Protein AF-A0A923D9D9-F1 (afdb_monomer_lite)

Sequence (94 aa):
MPIQQRAEETRTRILSAAQACFSRSGFAAASVADICAEAGVTKGAFYYHFTSKQNLFFELLKSWLVVVDSGLETARGQTEIVSDGLVQMAGAPA

pLDDT: mean 86.51, std 15.5, range [48.66, 98.5]

Secondary structure (DSSP, 8-state):
-HHHHHHHHHHHHHHHHHHHHHHHHHHHH--HHHHHHHHT--HHHHHHH-S-HHHHHHHHHHHHHHHHHHHHHHHHHHHHHHHHHHHHHT----

Radius of gyration: 21.74 Å; chains: 1; bounding box: 68×21×46 Å

Structure (mmCIF, N/CA/C/O backbone):
data_AF-A0A923D9D9-F1
#
_entry.id   AF-A0A923D9D9-F1
#
loop_
_atom_site.group_PDB
_atom_site.id
_atom_site.type_symbol
_atom_site.label_atom_id
_atom_site.label_alt_id
_atom_site.label_comp_id
_atom_site.label_asym_id
_atom_site.label_entity_id
_atom_site.label_seq_id
_atom_site.pdbx_PDB_ins_code
_atom_site.Cartn_x
_atom_site.Cartn_y
_atom_site.Cartn_z
_atom_site.occupancy
_atom_site.B_iso_or_equiv
_atom_site.auth_seq_id
_atom_site.auth_comp_id
_atom_site.auth_asym_id
_atom_site.auth_atom_id
_atom_site.pdbx_PDB_model_num
ATOM 1 N N . MET A 1 1 ? 10.091 -3.202 23.483 1.00 56.34 1 MET A N 1
ATOM 2 C CA . MET A 1 1 ? 8.747 -2.611 23.675 1.00 56.34 1 MET A CA 1
ATOM 3 C C . MET A 1 1 ? 7.760 -3.288 22.723 1.00 56.34 1 MET A C 1
ATOM 5 O O . MET A 1 1 ? 7.916 -3.124 21.521 1.00 56.34 1 MET A O 1
ATOM 9 N N . PRO A 1 2 ? 6.775 -4.057 23.217 1.00 76.56 2 PRO A N 1
ATOM 10 C CA . PRO A 1 2 ? 5.919 -4.916 22.381 1.00 76.56 2 PRO A CA 1
ATOM 11 C C . PRO A 1 2 ? 4.928 -4.159 21.474 1.00 76.56 2 PRO A C 1
ATOM 13 O O . PRO A 1 2 ? 4.458 -4.708 20.483 1.00 76.56 2 PRO A O 1
ATOM 16 N N . ILE A 1 3 ? 4.612 -2.898 21.786 1.00 82.88 3 ILE A N 1
ATOM 17 C CA . ILE A 1 3 ? 3.648 -2.085 21.021 1.00 82.88 3 ILE A CA 1
ATOM 18 C C . ILE A 1 3 ? 4.227 -1.659 19.664 1.00 82.88 3 ILE A C 1
ATOM 20 O O . ILE A 1 3 ? 3.541 -1.766 18.651 1.00 82.88 3 ILE A O 1
ATOM 24 N N . GLN A 1 4 ? 5.500 -1.252 19.630 1.00 88.62 4 GLN A N 1
ATOM 25 C CA . GLN A 1 4 ? 6.175 -0.834 18.396 1.00 88.62 4 GLN A CA 1
ATOM 26 C C . GLN A 1 4 ? 6.270 -1.982 17.386 1.00 88.62 4 GLN A C 1
ATOM 28 O O . GLN A 1 4 ? 6.046 -1.782 16.198 1.00 88.62 4 GLN A O 1
ATOM 33 N N . GLN A 1 5 ? 6.548 -3.196 17.865 1.00 91.31 5 GLN A N 1
ATOM 34 C CA . GLN A 1 5 ? 6.651 -4.373 17.008 1.00 91.31 5 GLN A CA 1
ATOM 35 C C . GLN A 1 5 ? 5.315 -4.691 16.319 1.00 91.31 5 GLN A C 1
ATOM 37 O O . GLN A 1 5 ? 5.274 -4.863 15.107 1.00 91.31 5 GLN A O 1
ATOM 42 N N . ARG A 1 6 ? 4.203 -4.687 17.066 1.00 91.69 6 ARG A N 1
ATOM 43 C CA . ARG A 1 6 ? 2.862 -4.925 16.498 1.00 91.69 6 ARG A CA 1
ATOM 44 C C . ARG A 1 6 ? 2.448 -3.854 15.488 1.00 91.69 6 ARG A C 1
ATOM 46 O O . ARG A 1 6 ? 1.754 -4.155 14.513 1.00 91.69 6 ARG A O 1
ATOM 53 N N . ALA A 1 7 ? 2.843 -2.605 15.733 1.00 93.12 7 ALA A N 1
ATOM 54 C CA . ALA A 1 7 ? 2.620 -1.504 14.804 1.00 93.12 7 ALA A CA 1
ATOM 55 C C . ALA A 1 7 ? 3.382 -1.743 13.488 1.00 93.12 7 ALA A C 1
ATOM 57 O O . ALA A 1 7 ? 2.797 -1.624 12.413 1.00 93.12 7 ALA A O 1
ATOM 58 N N . GLU A 1 8 ? 4.643 -2.170 13.563 1.00 95.25 8 GLU A N 1
ATOM 59 C CA . GLU A 1 8 ? 5.461 -2.474 12.383 1.00 95.25 8 GLU A CA 1
ATOM 60 C C . GLU A 1 8 ? 4.933 -3.684 11.594 1.00 95.25 8 GLU A C 1
ATOM 62 O O . GLU A 1 8 ? 4.825 -3.648 10.366 1.00 95.25 8 GLU A O 1
ATOM 67 N N . GLU A 1 9 ? 4.507 -4.738 12.293 1.00 96.44 9 GLU A N 1
ATOM 68 C CA . GLU A 1 9 ? 3.871 -5.914 11.685 1.00 96.44 9 GLU A CA 1
ATOM 69 C C . GLU A 1 9 ? 2.576 -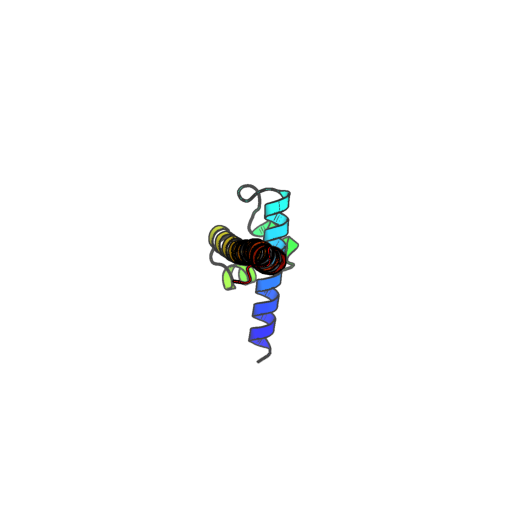5.534 10.949 1.00 96.44 9 GLU A C 1
ATOM 71 O O . GLU A 1 9 ? 2.302 -6.003 9.843 1.00 96.44 9 GLU A O 1
ATOM 76 N N . THR A 1 10 ? 1.772 -4.649 11.540 1.00 97.19 10 THR A N 1
ATOM 77 C CA . THR A 1 10 ? 0.532 -4.156 10.923 1.00 97.19 10 THR A CA 1
ATOM 78 C C . THR A 1 10 ? 0.826 -3.303 9.694 1.00 97.19 10 THR A C 1
ATOM 80 O O . THR A 1 10 ? 0.218 -3.524 8.644 1.00 97.19 10 THR A O 1
ATOM 83 N N . ARG A 1 11 ? 1.803 -2.395 9.782 1.00 97.19 11 ARG A N 1
ATOM 84 C CA . ARG A 1 11 ? 2.282 -1.600 8.644 1.00 97.19 11 ARG A CA 1
ATOM 85 C C . ARG A 1 11 ? 2.739 -2.490 7.486 1.00 97.19 11 ARG A C 1
ATOM 87 O O . ARG A 1 11 ? 2.333 -2.268 6.347 1.00 97.19 11 ARG A O 1
ATOM 94 N N . THR A 1 12 ? 3.517 -3.526 7.787 1.00 96.69 12 THR A N 1
ATOM 95 C CA . THR A 1 12 ? 4.038 -4.479 6.797 1.00 96.69 12 THR A CA 1
ATOM 96 C C . THR A 1 12 ? 2.912 -5.240 6.096 1.00 96.69 12 THR A C 1
ATOM 98 O O . THR A 1 12 ? 2.897 -5.325 4.866 1.00 96.69 12 THR A O 1
ATOM 101 N N . ARG A 1 13 ? 1.915 -5.732 6.849 1.00 97.88 13 ARG A N 1
ATOM 102 C CA . ARG A 1 13 ? 0.733 -6.397 6.268 1.00 97.88 13 ARG A CA 1
ATOM 103 C C . ARG A 1 13 ? -0.042 -5.479 5.327 1.00 97.88 13 ARG A C 1
ATOM 105 O O . ARG A 1 13 ? -0.446 -5.916 4.254 1.00 97.88 13 ARG A O 1
ATOM 112 N N . ILE A 1 14 ? -0.210 -4.209 5.697 1.00 98.44 14 ILE A N 1
ATOM 113 C CA . ILE A 1 14 ? -0.892 -3.218 4.855 1.00 98.44 14 ILE A CA 1
ATOM 114 C C . ILE A 1 14 ? -0.135 -2.990 3.536 1.00 98.44 14 ILE A C 1
ATOM 116 O O . ILE A 1 14 ? -0.766 -2.970 2.479 1.00 98.44 14 ILE A O 1
ATOM 120 N N . LEU A 1 15 ? 1.196 -2.855 3.571 1.00 97.56 15 LEU A N 1
ATOM 121 C CA . LEU A 1 15 ? 2.009 -2.679 2.358 1.00 97.56 15 LEU A CA 1
ATOM 122 C C . LEU A 1 15 ? 1.922 -3.895 1.426 1.00 97.56 15 LEU A C 1
ATOM 124 O O . LEU A 1 15 ? 1.712 -3.731 0.225 1.00 97.56 15 LEU A O 1
ATOM 128 N N . SER A 1 16 ? 2.022 -5.107 1.980 1.00 97.31 16 SER A N 1
ATOM 129 C CA . SER A 1 16 ? 1.922 -6.350 1.204 1.00 97.31 16 SER A CA 1
ATOM 130 C C . SER A 1 16 ? 0.538 -6.522 0.563 1.00 97.31 16 SER A C 1
ATOM 132 O O . SER A 1 16 ? 0.433 -6.789 -0.635 1.00 97.31 16 SER A O 1
ATOM 134 N N . ALA A 1 17 ? -0.531 -6.272 1.322 1.00 98.19 17 ALA A N 1
ATOM 135 C CA . ALA A 1 17 ? -1.899 -6.313 0.811 1.00 98.19 17 ALA A CA 1
ATOM 136 C C . ALA A 1 17 ? -2.134 -5.284 -0.302 1.00 98.19 17 ALA A C 1
ATOM 138 O O . ALA A 1 17 ? -2.765 -5.579 -1.319 1.00 98.19 17 ALA A O 1
ATOM 139 N N . ALA A 1 18 ? -1.602 -4.074 -0.137 1.00 97.88 18 ALA A N 1
ATOM 140 C CA . ALA A 1 18 ? -1.714 -3.039 -1.148 1.00 97.88 18 ALA A CA 1
ATOM 141 C C . ALA A 1 18 ? -0.960 -3.387 -2.430 1.00 97.88 18 ALA A C 1
ATOM 143 O O . ALA A 1 18 ? -1.507 -3.189 -3.512 1.00 97.88 18 ALA A O 1
ATOM 144 N N . GLN A 1 19 ? 0.244 -3.956 -2.323 1.00 96.81 19 GLN A N 1
ATOM 145 C CA . GLN A 1 19 ? 0.967 -4.491 -3.475 1.00 96.81 19 GLN A CA 1
ATOM 146 C C . GLN A 1 19 ? 0.111 -5.510 -4.232 1.00 96.81 19 GLN A C 1
ATOM 148 O O . GLN A 1 19 ? -0.089 -5.351 -5.435 1.00 96.81 19 GLN A O 1
ATOM 153 N N . ALA A 1 20 ? -0.461 -6.495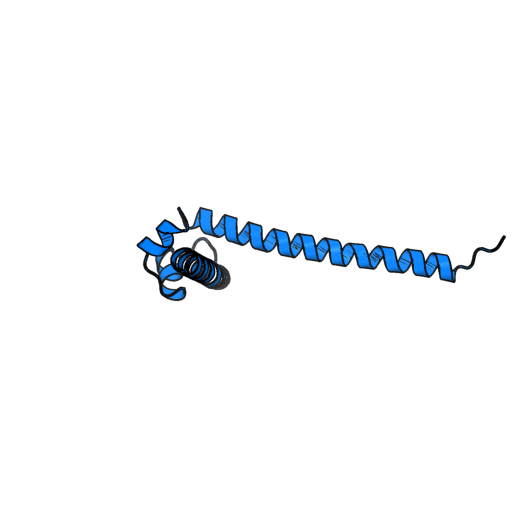 -3.534 1.00 97.25 20 ALA A N 1
ATOM 154 C CA . ALA A 1 20 ? -1.325 -7.497 -4.155 1.00 97.25 20 ALA A CA 1
ATOM 155 C C . ALA A 1 20 ? -2.551 -6.867 -4.843 1.00 97.25 20 ALA A C 1
ATOM 157 O O . ALA A 1 20 ? -2.857 -7.187 -5.995 1.00 97.25 20 ALA A O 1
ATOM 158 N N . CYS A 1 21 ? -3.223 -5.924 -4.177 1.00 97.81 21 CYS A N 1
ATOM 159 C CA . CYS A 1 21 ? -4.386 -5.231 -4.732 1.00 97.81 21 CYS A CA 1
ATOM 160 C C . CYS A 1 21 ? -4.032 -4.396 -5.971 1.00 97.81 21 CYS A C 1
ATOM 162 O O . CYS A 1 21 ? -4.741 -4.451 -6.978 1.00 97.81 21 CYS A O 1
ATOM 164 N N . PHE A 1 22 ? -2.937 -3.633 -5.923 1.00 96.25 22 PHE A N 1
ATOM 165 C CA . PHE A 1 22 ? -2.504 -2.796 -7.041 1.00 96.25 22 PHE A CA 1
ATOM 166 C C . PHE A 1 22 ? -2.028 -3.626 -8.230 1.00 96.25 22 PHE A C 1
ATOM 168 O O . PHE A 1 22 ? -2.354 -3.278 -9.361 1.00 96.25 22 PHE A O 1
ATOM 175 N N . SER A 1 23 ? -1.318 -4.731 -7.997 1.00 94.88 23 SER A N 1
ATOM 176 C CA . SER A 1 23 ? -0.902 -5.644 -9.066 1.00 94.88 23 SER A CA 1
ATOM 177 C C . SER A 1 23 ? -2.088 -6.332 -9.742 1.00 94.88 23 SER A C 1
ATOM 179 O O . SER A 1 23 ? -2.042 -6.580 -10.943 1.00 94.88 23 SER A O 1
ATOM 181 N N . ARG A 1 24 ? -3.156 -6.624 -8.991 1.00 96.50 24 ARG A N 1
ATOM 182 C CA . ARG A 1 24 ? -4.347 -7.317 -9.502 1.00 96.50 24 ARG A CA 1
ATOM 183 C C . ARG A 1 24 ? -5.297 -6.402 -10.277 1.00 96.50 24 ARG A C 1
ATOM 185 O O . ARG A 1 24 ? -5.802 -6.805 -11.319 1.00 96.50 24 ARG A O 1
ATOM 192 N N . SER A 1 25 ? -5.553 -5.199 -9.766 1.00 92.50 25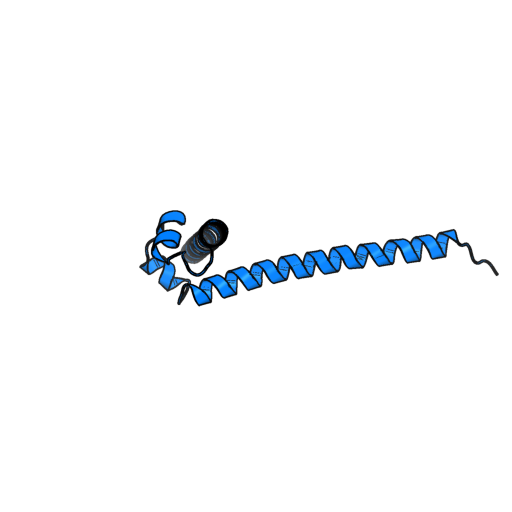 SER A N 1
ATOM 193 C CA . SER A 1 25 ? -6.634 -4.329 -10.264 1.00 92.50 25 SER A CA 1
ATOM 194 C C . SER A 1 25 ? -6.150 -2.969 -10.775 1.00 92.50 25 SER A C 1
ATOM 196 O O . SER A 1 25 ? -6.938 -2.182 -11.297 1.00 92.50 25 SER A O 1
ATOM 198 N N . GLY A 1 26 ? -4.867 -2.652 -10.603 1.00 94.12 26 GLY A N 1
ATOM 199 C CA . GLY A 1 26 ? -4.328 -1.314 -10.817 1.00 94.12 26 GLY A CA 1
ATOM 200 C C . GLY A 1 26 ? -4.640 -0.346 -9.669 1.00 94.12 26 GLY A C 1
ATOM 201 O O . GLY A 1 26 ? -5.542 -0.546 -8.852 1.00 94.12 26 GLY A O 1
ATOM 202 N N . PHE A 1 27 ? -3.883 0.754 -9.615 1.00 95.44 27 PHE A N 1
ATOM 203 C CA . PHE A 1 27 ? -3.997 1.752 -8.546 1.00 95.44 27 PHE A CA 1
ATOM 204 C C . PHE A 1 27 ? -5.383 2.406 -8.478 1.00 95.44 27 PHE A C 1
ATOM 206 O O . PHE A 1 27 ? -5.916 2.598 -7.386 1.00 95.44 27 PHE A O 1
ATOM 213 N N . ALA A 1 28 ? -5.970 2.770 -9.623 1.00 96.75 28 ALA A N 1
ATOM 214 C CA . ALA A 1 28 ? -7.237 3.499 -9.662 1.00 96.75 28 ALA A CA 1
ATOM 215 C C . ALA A 1 28 ? -8.399 2.666 -9.095 1.00 96.75 28 ALA A C 1
ATOM 217 O O . ALA A 1 28 ? -9.144 3.175 -8.258 1.00 96.75 28 ALA A O 1
ATOM 218 N N . ALA A 1 29 ? -8.498 1.393 -9.494 1.00 97.25 29 ALA A N 1
ATOM 219 C CA . ALA A 1 29 ? -9.600 0.512 -9.114 1.00 97.25 29 ALA A CA 1
ATOM 220 C C . ALA A 1 29 ? -9.491 -0.035 -7.682 1.00 97.25 29 ALA A C 1
ATOM 222 O O . ALA A 1 29 ? -10.516 -0.259 -7.047 1.00 97.25 29 ALA A O 1
ATOM 223 N N . ALA A 1 30 ? -8.281 -0.226 -7.145 1.00 97.25 30 ALA A N 1
ATOM 224 C CA . ALA A 1 30 ? -8.119 -0.695 -5.770 1.00 97.25 30 ALA A CA 1
ATOM 225 C C . ALA A 1 30 ? -8.586 0.364 -4.755 1.00 97.25 30 ALA A C 1
ATOM 227 O O . ALA A 1 30 ? -8.184 1.534 -4.821 1.00 97.25 30 ALA A O 1
ATOM 228 N N . SER A 1 31 ? -9.400 -0.033 -3.778 1.00 97.88 31 SER A N 1
ATOM 229 C CA . SER A 1 31 ? -9.861 0.851 -2.705 1.00 97.88 31 SER A CA 1
ATOM 230 C C . SER A 1 31 ? -9.114 0.605 -1.390 1.00 97.88 31 SER A C 1
ATOM 232 O O . SER A 1 31 ? -8.539 -0.454 -1.156 1.00 97.88 31 SER A O 1
ATOM 234 N N . VAL A 1 32 ? -9.155 1.583 -0.477 1.00 98.19 32 VAL A N 1
ATOM 235 C CA . VAL A 1 32 ? -8.640 1.397 0.895 1.00 98.19 32 VAL A CA 1
ATOM 236 C C . VAL A 1 32 ? -9.385 0.266 1.612 1.00 98.19 32 VAL A C 1
ATOM 238 O O . VAL A 1 32 ? -8.797 -0.421 2.440 1.00 98.19 32 VAL A O 1
ATOM 241 N N . ALA A 1 33 ? -10.666 0.052 1.294 1.00 98.25 33 ALA A N 1
ATOM 242 C CA . ALA A 1 33 ? -11.449 -1.027 1.886 1.00 98.25 33 ALA A CA 1
ATOM 243 C C . ALA A 1 33 ? -10.933 -2.407 1.452 1.00 98.25 33 ALA A C 1
ATOM 245 O O . ALA A 1 33 ? -10.761 -3.265 2.314 1.00 98.25 33 ALA A O 1
ATOM 246 N N . ASP A 1 34 ? -10.611 -2.581 0.167 1.00 98.31 34 ASP A N 1
ATOM 247 C CA . ASP A 1 34 ? -10.056 -3.838 -0.358 1.00 98.31 34 ASP A CA 1
ATOM 248 C C . ASP A 1 34 ? -8.713 -4.156 0.300 1.00 98.31 34 ASP A C 1
ATOM 250 O O . ASP A 1 34 ? -8.494 -5.268 0.770 1.00 98.31 34 ASP A O 1
ATOM 254 N N . ILE A 1 35 ? -7.845 -3.144 0.420 1.00 98.38 35 ILE A N 1
ATOM 255 C CA . ILE A 1 35 ? -6.534 -3.281 1.069 1.00 98.38 35 ILE A CA 1
ATOM 256 C C . ILE A 1 35 ? -6.693 -3.667 2.544 1.00 98.38 35 ILE A C 1
ATOM 258 O O . ILE A 1 35 ? -5.978 -4.536 3.036 1.00 98.38 35 ILE A O 1
ATOM 262 N N . CYS A 1 36 ? -7.630 -3.040 3.263 1.00 98.50 36 CYS A N 1
ATOM 263 C CA . CYS A 1 36 ? -7.897 -3.373 4.664 1.00 98.50 36 CYS A CA 1
ATOM 264 C C . CYS A 1 36 ? -8.408 -4.812 4.822 1.00 98.50 36 CYS A C 1
ATOM 266 O O . CYS A 1 36 ? -7.984 -5.508 5.745 1.00 98.50 36 CYS A O 1
ATOM 268 N N . ALA A 1 37 ? -9.299 -5.250 3.927 1.00 98.50 37 ALA A N 1
ATOM 269 C CA . ALA A 1 37 ? -9.839 -6.604 3.929 1.00 98.50 37 ALA A CA 1
ATOM 270 C C . ALA A 1 37 ? -8.741 -7.645 3.662 1.00 98.50 37 ALA A C 1
ATOM 272 O O . ALA A 1 37 ? -8.612 -8.598 4.425 1.00 98.50 37 ALA A O 1
ATOM 273 N N . GLU A 1 38 ? -7.907 -7.417 2.646 1.00 98.38 38 GLU A N 1
ATOM 274 C CA . GLU A 1 38 ? -6.766 -8.273 2.295 1.00 98.38 38 GLU A CA 1
ATOM 275 C C . GLU A 1 38 ? -5.718 -8.327 3.428 1.00 98.38 38 GLU A C 1
ATOM 277 O O . GLU A 1 38 ? -5.210 -9.395 3.756 1.00 98.38 38 GLU A O 1
ATOM 282 N N . ALA A 1 39 ? -5.433 -7.204 4.097 1.00 98.06 39 ALA A N 1
ATOM 283 C CA . ALA A 1 39 ? -4.481 -7.153 5.215 1.00 98.06 39 ALA A CA 1
ATOM 284 C C . ALA A 1 39 ? -5.031 -7.714 6.544 1.00 98.06 39 ALA A C 1
ATOM 286 O O . ALA A 1 39 ? -4.266 -7.901 7.500 1.00 98.06 39 ALA A O 1
ATOM 287 N N . GLY A 1 40 ? -6.348 -7.932 6.646 1.00 98.25 40 GLY A N 1
ATOM 288 C CA . GLY A 1 40 ? -7.010 -8.302 7.898 1.00 98.25 40 GLY A CA 1
ATOM 289 C C . GLY A 1 40 ? -6.910 -7.207 8.967 1.00 98.25 40 GLY A C 1
ATOM 290 O O . GLY A 1 40 ? -6.610 -7.494 10.130 1.00 98.25 40 GLY A O 1
ATOM 291 N N . VAL A 1 41 ? -7.102 -5.942 8.576 1.00 98.19 41 VAL A N 1
ATOM 292 C CA . VAL A 1 41 ? -7.023 -4.773 9.470 1.00 98.19 41 VAL A CA 1
ATOM 293 C C . VAL A 1 41 ? -8.252 -3.876 9.336 1.00 98.19 41 VAL A C 1
ATOM 295 O O . VAL A 1 41 ? -8.995 -3.928 8.359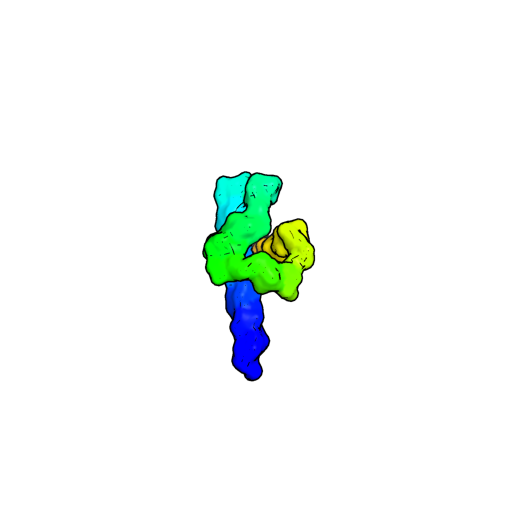 1.00 98.19 41 VAL A O 1
ATOM 298 N N . THR A 1 42 ? -8.471 -3.006 10.320 1.00 98.12 42 THR A N 1
ATOM 299 C CA . THR A 1 42 ? -9.530 -1.993 10.249 1.00 98.12 42 THR A CA 1
ATOM 300 C C . THR A 1 42 ? -9.065 -0.759 9.472 1.00 98.12 42 THR A C 1
ATOM 302 O O . THR A 1 42 ? -7.871 -0.465 9.399 1.00 98.12 42 THR A O 1
ATOM 305 N N . LYS A 1 43 ? -10.013 0.048 8.973 1.00 97.44 43 LYS A N 1
ATOM 306 C CA . LYS A 1 43 ? -9.691 1.362 8.385 1.00 97.44 43 LYS A CA 1
ATOM 307 C C . LYS A 1 43 ? -8.980 2.287 9.379 1.00 97.44 43 LYS A C 1
ATOM 309 O O . LYS A 1 43 ? -8.095 3.029 8.981 1.00 97.44 43 LYS A O 1
ATOM 314 N N . GLY A 1 44 ? -9.330 2.233 10.667 1.00 97.56 44 GLY A N 1
ATOM 315 C CA . GLY A 1 44 ? -8.646 3.017 11.702 1.00 97.56 44 GLY A CA 1
ATOM 316 C C . GLY A 1 44 ? -7.168 2.641 11.826 1.00 97.56 44 GLY A C 1
ATOM 317 O O . GLY A 1 44 ? -6.316 3.523 11.849 1.00 97.56 44 GLY A O 1
ATOM 318 N N . ALA A 1 45 ? -6.858 1.339 11.813 1.00 96.69 45 ALA A N 1
ATOM 319 C CA . ALA A 1 45 ? -5.478 0.858 11.793 1.00 96.69 45 ALA A CA 1
ATOM 320 C C . ALA A 1 45 ? -4.746 1.268 10.504 1.00 96.69 45 ALA A C 1
ATOM 322 O O . ALA A 1 45 ? -3.588 1.667 10.563 1.00 96.69 45 ALA A O 1
ATOM 323 N N . PHE A 1 46 ? -5.423 1.247 9.352 1.00 98.38 46 PHE A N 1
ATOM 324 C CA . PHE A 1 46 ? -4.860 1.776 8.108 1.00 98.38 46 PHE A CA 1
ATOM 325 C C . PHE A 1 46 ? -4.479 3.255 8.239 1.00 98.38 46 PHE A C 1
ATOM 327 O O . PHE A 1 46 ? -3.327 3.613 7.997 1.00 98.38 46 PHE A O 1
ATOM 334 N N . TYR A 1 47 ? -5.421 4.102 8.664 1.00 97.88 47 TYR A N 1
ATOM 335 C CA . TYR A 1 47 ? -5.208 5.549 8.751 1.00 97.88 47 TYR A CA 1
ATOM 336 C C . TYR A 1 47 ? -4.240 5.967 9.862 1.00 97.88 47 TYR A C 1
ATOM 338 O O . TYR A 1 47 ? -3.684 7.060 9.801 1.00 97.88 47 TYR A O 1
ATOM 346 N N . TYR A 1 48 ? -3.988 5.092 10.838 1.00 96.44 48 TYR A N 1
ATOM 347 C CA . TYR A 1 48 ? -2.903 5.266 11.801 1.00 96.44 48 TYR A CA 1
ATOM 348 C C . TYR A 1 48 ? -1.516 5.196 11.136 1.00 96.44 48 TYR A 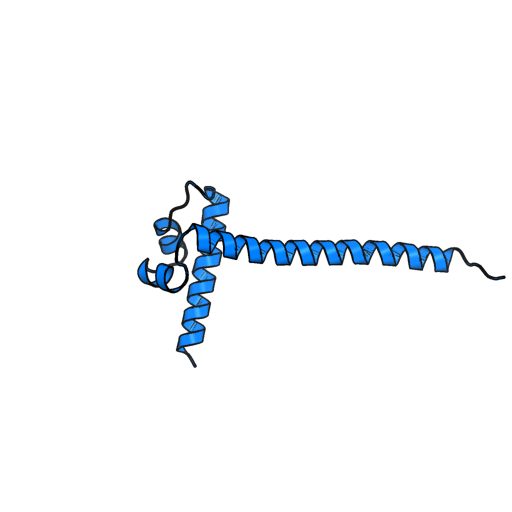C 1
ATOM 350 O O . TYR A 1 48 ? -0.609 5.923 11.533 1.00 96.44 48 TYR A O 1
ATOM 358 N N . HIS A 1 49 ? -1.344 4.352 10.111 1.00 96.88 49 HIS A N 1
ATOM 359 C CA . HIS A 1 49 ? -0.060 4.156 9.425 1.00 96.88 49 HIS A CA 1
ATOM 360 C C . HIS A 1 49 ? 0.097 4.968 8.137 1.00 96.88 49 HIS A C 1
ATOM 362 O O . HIS A 1 49 ? 1.224 5.323 7.785 1.00 96.88 49 HIS A O 1
ATOM 368 N N . PHE A 1 50 ? -1.002 5.223 7.425 1.00 97.69 50 PHE A N 1
ATOM 369 C CA . PHE A 1 50 ? -1.000 5.859 6.109 1.00 97.69 50 PHE A CA 1
ATOM 370 C C . PHE A 1 50 ? -2.124 6.879 6.004 1.00 97.69 50 PHE A C 1
ATOM 372 O O . PHE A 1 50 ? -3.298 6.563 6.182 1.00 97.69 50 PHE A O 1
ATOM 379 N N . THR A 1 51 ? -1.789 8.109 5.630 1.00 97.06 51 THR A N 1
ATOM 380 C CA . THR A 1 51 ? -2.777 9.198 5.555 1.00 97.06 51 THR A CA 1
ATOM 381 C C . THR A 1 51 ? -3.738 9.051 4.372 1.00 97.06 51 THR A C 1
ATOM 383 O O . THR A 1 51 ? -4.833 9.609 4.382 1.00 97.06 51 THR A O 1
ATOM 386 N N . SER A 1 52 ? -3.347 8.305 3.334 1.00 97.94 52 SER A N 1
ATOM 387 C CA . SER A 1 52 ? -4.142 8.084 2.121 1.00 97.94 52 SER A CA 1
ATOM 388 C C . SER A 1 52 ? -3.640 6.882 1.312 1.00 97.94 52 SER A C 1
ATOM 390 O O . SER A 1 52 ? -2.518 6.409 1.505 1.00 97.94 52 SER A O 1
ATOM 392 N N . LYS A 1 53 ? -4.446 6.432 0.337 1.00 97.44 53 LYS A N 1
ATOM 393 C CA . LYS A 1 53 ? -4.041 5.419 -0.656 1.00 97.44 53 LYS A CA 1
ATOM 394 C C . LYS A 1 53 ? -2.822 5.878 -1.469 1.00 97.44 53 LYS A C 1
ATOM 396 O O . LYS A 1 53 ? -1.952 5.073 -1.776 1.00 97.44 53 LYS A O 1
ATOM 401 N N . GLN A 1 54 ? -2.755 7.169 -1.798 1.00 98.00 54 GLN A N 1
ATOM 402 C CA . GLN A 1 54 ? -1.647 7.791 -2.524 1.00 98.00 54 GLN A CA 1
ATOM 403 C C . GLN A 1 54 ? -0.363 7.761 -1.694 1.00 98.00 54 GLN A C 1
ATOM 405 O O . GLN A 1 54 ? 0.675 7.360 -2.203 1.00 98.00 54 GLN A O 1
ATOM 410 N N . ASN A 1 55 ? -0.435 8.153 -0.418 1.00 97.88 55 ASN A N 1
ATOM 411 C CA . ASN A 1 55 ? 0.715 8.122 0.484 1.00 97.88 55 ASN A CA 1
ATOM 412 C C . ASN A 1 55 ? 1.277 6.701 0.617 1.00 97.88 55 ASN A C 1
ATOM 414 O O . ASN A 1 55 ? 2.474 6.514 0.417 1.00 97.88 55 ASN A O 1
ATOM 418 N N . LEU A 1 56 ? 0.409 5.707 0.826 1.00 97.56 56 LEU A N 1
ATOM 419 C CA . LEU A 1 56 ? 0.805 4.301 0.807 1.00 97.56 56 LEU A CA 1
ATOM 420 C C . LEU A 1 56 ? 1.476 3.916 -0.519 1.00 97.56 56 LEU A C 1
ATOM 422 O O . LEU A 1 56 ? 2.517 3.265 -0.523 1.00 97.56 56 LEU A O 1
ATOM 426 N N . PHE A 1 57 ? 0.883 4.296 -1.653 1.00 96.75 57 PHE A N 1
ATOM 427 C CA . PHE A 1 57 ? 1.412 3.941 -2.969 1.00 96.75 57 PHE A CA 1
ATOM 428 C C . PHE A 1 57 ? 2.797 4.548 -3.215 1.00 96.75 57 PHE A C 1
ATOM 430 O O . PHE A 1 57 ? 3.683 3.861 -3.716 1.00 96.75 57 PHE A O 1
ATOM 437 N N . PHE A 1 58 ? 3.020 5.799 -2.804 1.00 96.12 58 PHE A N 1
ATOM 438 C CA . PHE A 1 58 ? 4.341 6.422 -2.874 1.00 96.12 58 PHE A CA 1
ATOM 439 C C . PHE A 1 58 ? 5.371 5.707 -2.006 1.00 96.12 58 PHE A C 1
ATOM 441 O O . PHE A 1 58 ? 6.523 5.586 -2.413 1.00 96.12 58 PHE A O 1
ATOM 448 N N . GLU A 1 59 ? 4.986 5.232 -0.825 1.00 95.62 59 GLU A N 1
ATOM 449 C CA . GLU A 1 59 ? 5.884 4.428 0.001 1.00 95.62 59 GLU A CA 1
ATOM 450 C C . GLU A 1 59 ? 6.247 3.100 -0.659 1.00 95.62 59 GLU A C 1
ATOM 452 O O . GLU A 1 59 ? 7.424 2.750 -0.714 1.00 95.62 59 GLU A O 1
ATOM 457 N N . LEU A 1 60 ? 5.264 2.415 -1.244 1.00 93.69 60 LEU A N 1
ATOM 458 C CA . LEU A 1 60 ? 5.499 1.181 -1.986 1.00 93.69 60 LEU A CA 1
ATOM 459 C C . LEU A 1 60 ? 6.447 1.407 -3.177 1.00 93.69 60 LEU A C 1
ATOM 461 O O . LEU A 1 60 ? 7.400 0.652 -3.367 1.00 93.69 60 LEU A O 1
ATOM 465 N N . LEU A 1 61 ? 6.228 2.485 -3.940 1.00 92.06 61 LEU A N 1
ATOM 466 C CA . LEU A 1 61 ? 7.105 2.879 -5.044 1.00 92.06 61 LEU A CA 1
ATOM 467 C C . LEU A 1 61 ? 8.536 3.148 -4.575 1.00 92.06 61 LEU A C 1
ATOM 469 O O . LEU A 1 61 ? 9.477 2.712 -5.232 1.00 92.06 61 LEU A O 1
ATOM 473 N N . LYS A 1 62 ? 8.718 3.832 -3.438 1.00 92.25 62 LYS A N 1
ATOM 474 C CA . LYS A 1 62 ? 10.054 4.060 -2.864 1.00 92.25 62 LYS A CA 1
ATOM 475 C C . LYS A 1 62 ? 10.754 2.741 -2.555 1.00 92.25 62 LYS A C 1
ATOM 477 O O . LYS A 1 62 ? 11.914 2.585 -2.923 1.00 92.25 62 LYS A O 1
ATOM 482 N N . SER A 1 63 ? 10.058 1.784 -1.939 1.00 87.69 63 SER A N 1
ATOM 483 C CA . SER A 1 63 ? 10.626 0.459 -1.662 1.00 87.69 63 SER A CA 1
ATOM 484 C C . SER A 1 63 ? 11.047 -0.270 -2.940 1.00 87.69 63 SER A C 1
ATOM 486 O O . SER A 1 63 ? 12.109 -0.884 -2.963 1.00 87.69 63 SER A O 1
ATOM 488 N N . TRP A 1 64 ? 10.267 -0.176 -4.020 1.00 87.19 64 TRP A N 1
ATOM 489 C CA . TRP A 1 64 ? 10.642 -0.778 -5.304 1.00 87.19 64 TRP A CA 1
ATOM 490 C C . TRP A 1 64 ? 11.829 -0.086 -5.967 1.00 87.19 64 TRP A C 1
ATOM 492 O O . TRP A 1 64 ? 12.703 -0.771 -6.490 1.00 87.19 64 TRP A O 1
ATOM 502 N N . LEU A 1 65 ? 11.891 1.247 -5.924 1.00 88.94 65 LEU A N 1
ATOM 503 C CA . LEU A 1 65 ? 13.012 1.996 -6.494 1.00 88.94 65 LEU A CA 1
ATOM 504 C C . LEU A 1 65 ? 14.339 1.621 -5.831 1.00 88.94 65 LEU A C 1
ATOM 506 O O . LEU A 1 65 ? 15.325 1.462 -6.537 1.00 88.94 65 LEU A O 1
ATOM 510 N N . VAL A 1 66 ? 14.354 1.389 -4.515 1.00 88.19 66 VAL A N 1
ATOM 511 C CA . VAL A 1 66 ? 15.553 0.908 -3.801 1.00 88.19 66 VAL A CA 1
ATOM 512 C C . VAL A 1 66 ? 16.013 -0.460 -4.320 1.00 88.19 66 VAL A C 1
ATOM 514 O O . VAL A 1 66 ? 17.210 -0.693 -4.486 1.00 88.19 66 VAL A O 1
ATOM 517 N N . VAL A 1 67 ? 15.075 -1.366 -4.609 1.00 85.69 67 VAL A N 1
ATOM 518 C CA . VAL A 1 67 ? 15.398 -2.694 -5.159 1.00 85.69 67 VAL A CA 1
ATOM 519 C C . VAL A 1 67 ? 15.939 -2.580 -6.584 1.00 85.69 67 VAL A C 1
ATOM 521 O O . VAL A 1 67 ? 16.916 -3.245 -6.921 1.00 85.69 67 VAL A O 1
ATOM 524 N N . VAL A 1 68 ? 15.329 -1.730 -7.413 1.00 85.44 68 VAL A N 1
ATOM 525 C CA . VAL A 1 68 ? 15.781 -1.491 -8.792 1.00 85.44 68 VAL A CA 1
ATOM 526 C C . VAL A 1 68 ? 17.177 -0.873 -8.812 1.00 85.44 68 VAL A C 1
ATOM 528 O O . VAL A 1 68 ? 18.025 -1.342 -9.564 1.00 85.44 68 VAL A O 1
ATOM 531 N N . ASP A 1 69 ? 17.426 0.125 -7.967 1.00 87.25 69 ASP A N 1
ATOM 532 C CA . ASP A 1 69 ? 18.727 0.784 -7.824 1.00 87.25 69 ASP A CA 1
ATOM 533 C C . ASP A 1 69 ? 19.821 -0.220 -7.425 1.00 87.25 69 ASP A C 1
ATOM 535 O O . ASP A 1 69 ? 20.837 -0.355 -8.103 1.00 87.25 69 ASP A O 1
ATOM 539 N N . SER A 1 70 ? 19.542 -1.049 -6.415 1.00 84.12 70 SER A N 1
ATOM 540 C CA . SER A 1 70 ? 20.451 -2.120 -5.982 1.00 84.12 70 SER A CA 1
ATOM 541 C C . SER A 1 70 ? 20.733 -3.137 -7.098 1.00 84.12 70 SER A C 1
ATOM 543 O O . SER A 1 70 ? 21.863 -3.608 -7.262 1.00 84.12 70 SER A O 1
ATOM 545 N N . GLY A 1 71 ? 19.708 -3.488 -7.881 1.00 83.00 71 GLY A N 1
ATOM 546 C CA . GLY A 1 71 ? 19.846 -4.384 -9.029 1.00 83.00 71 GLY A CA 1
ATOM 547 C C . GLY A 1 71 ? 20.683 -3.772 -10.153 1.00 83.00 71 GLY A C 1
ATOM 548 O O . GLY A 1 71 ? 21.508 -4.471 -10.744 1.00 83.00 71 GLY A O 1
ATOM 549 N N . LEU A 1 72 ? 20.518 -2.472 -10.414 1.00 83.38 72 LEU A N 1
ATOM 550 C CA . LEU A 1 72 ? 21.301 -1.739 -11.407 1.00 83.38 72 LEU A CA 1
ATOM 551 C C . LEU A 1 72 ? 22.779 -1.671 -11.013 1.00 83.38 72 LEU A C 1
ATOM 553 O O . LEU A 1 72 ? 23.635 -1.944 -11.852 1.00 83.38 72 LEU A O 1
ATOM 557 N N . GLU A 1 73 ? 23.087 -1.381 -9.750 1.00 82.56 73 GLU A N 1
ATOM 558 C CA . GLU A 1 73 ? 24.470 -1.363 -9.258 1.00 82.56 73 GLU A CA 1
ATOM 559 C C . GLU A 1 73 ? 25.112 -2.757 -9.302 1.00 82.56 73 GLU A C 1
ATOM 561 O O . GLU A 1 73 ? 26.256 -2.907 -9.734 1.00 82.56 73 GLU A O 1
ATOM 566 N N . THR A 1 74 ? 24.348 -3.806 -8.983 1.00 78.75 74 THR A N 1
ATOM 567 C CA . THR A 1 74 ? 24.811 -5.197 -9.135 1.00 78.75 74 THR A CA 1
ATOM 568 C C . THR A 1 74 ? 25.116 -5.532 -10.600 1.00 78.75 74 THR A C 1
ATOM 570 O O . THR A 1 74 ? 26.144 -6.142 -10.898 1.00 78.75 74 THR A O 1
ATOM 573 N N . ALA A 1 75 ? 24.251 -5.115 -11.528 1.00 76.25 75 ALA A N 1
ATOM 574 C CA . ALA A 1 75 ? 24.447 -5.337 -12.960 1.00 76.25 75 ALA A CA 1
ATOM 575 C C . ALA A 1 75 ? 25.629 -4.523 -13.525 1.00 76.25 75 ALA A C 1
ATOM 577 O O . ALA A 1 75 ? 26.369 -5.017 -14.378 1.00 76.25 75 ALA A O 1
ATOM 578 N N . ARG A 1 76 ? 25.858 -3.299 -13.027 1.00 73.06 76 ARG A N 1
ATOM 579 C CA . ARG A 1 76 ? 27.021 -2.471 -13.397 1.00 73.06 76 ARG A CA 1
ATOM 580 C C . ARG A 1 76 ? 28.331 -3.078 -12.904 1.00 73.06 76 ARG A C 1
ATOM 582 O O . ARG A 1 76 ? 29.264 -3.188 -13.696 1.00 73.06 76 ARG A O 1
ATOM 589 N N . GLY A 1 77 ? 28.378 -3.556 -11.659 1.00 62.69 77 GLY A N 1
ATOM 590 C CA . GLY A 1 77 ? 29.566 -4.206 -11.093 1.00 62.69 77 GLY A CA 1
ATOM 591 C C . GLY A 1 77 ? 30.009 -5.462 -11.856 1.00 62.69 77 GLY A C 1
ATOM 592 O O . GLY A 1 77 ? 31.193 -5.778 -11.895 1.00 62.69 77 GLY A O 1
ATOM 593 N N . GLN A 1 78 ? 29.093 -6.149 -12.547 1.00 56.94 78 GLN A N 1
ATOM 594 C CA . GLN A 1 78 ? 29.433 -7.289 -13.410 1.00 56.94 78 GLN A CA 1
ATOM 595 C C . GLN A 1 78 ? 30.113 -6.889 -14.728 1.00 56.94 78 GLN A C 1
ATOM 597 O O . GLN A 1 78 ? 30.772 -7.723 -15.346 1.00 56.94 78 GLN A O 1
ATOM 602 N N . THR A 1 79 ? 29.988 -5.631 -15.159 1.00 54.53 79 THR A N 1
ATOM 603 C CA . THR A 1 79 ? 30.601 -5.153 -16.408 1.00 54.53 79 THR A CA 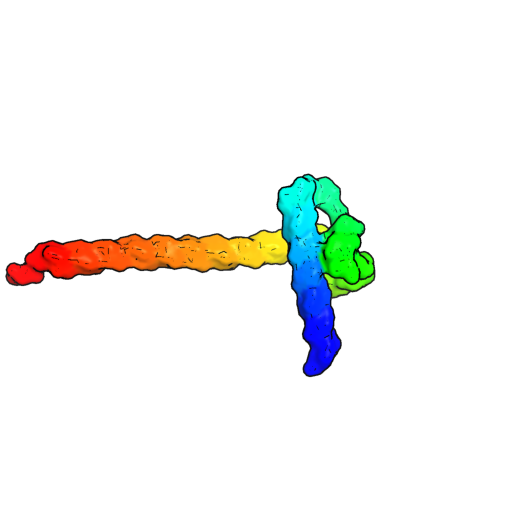1
ATOM 604 C C . THR A 1 79 ? 32.079 -4.792 -16.207 1.00 54.53 79 THR A C 1
ATOM 606 O O . THR A 1 79 ? 32.889 -5.066 -17.088 1.00 54.53 79 THR A O 1
ATOM 609 N N . GLU A 1 80 ? 32.461 -4.275 -15.032 1.00 54.00 80 GLU A N 1
ATOM 610 C CA . GLU A 1 80 ? 33.864 -3.946 -14.709 1.00 54.00 80 GLU A CA 1
ATOM 611 C C . GLU A 1 80 ? 34.755 -5.191 -14.550 1.00 54.00 80 GLU A C 1
ATOM 613 O O . GLU A 1 80 ? 35.909 -5.182 -14.985 1.00 54.00 80 GLU A O 1
ATOM 618 N N . ILE A 1 81 ? 34.205 -6.297 -14.029 1.00 55.66 81 ILE A N 1
ATOM 619 C CA . ILE A 1 81 ? 34.936 -7.563 -13.818 1.00 55.66 81 ILE A CA 1
ATOM 620 C C . ILE A 1 81 ? 35.438 -8.163 -15.143 1.00 55.66 81 ILE A C 1
ATOM 622 O O . ILE A 1 81 ? 36.508 -8.773 -15.190 1.00 55.66 81 ILE A O 1
ATOM 626 N N . VAL A 1 82 ? 34.692 -7.983 -16.239 1.00 59.19 82 VAL A N 1
ATOM 627 C CA . VAL A 1 82 ? 35.086 -8.509 -17.555 1.00 59.19 82 VAL A CA 1
ATOM 628 C C . VAL A 1 82 ? 36.252 -7.706 -18.133 1.00 59.19 82 VAL A C 1
ATOM 630 O O . VAL A 1 82 ? 37.170 -8.296 -18.696 1.00 59.19 82 VAL A O 1
ATOM 633 N N . SER A 1 83 ? 36.269 -6.383 -17.959 1.00 58.81 83 SER A N 1
ATOM 634 C CA . SER A 1 83 ? 37.368 -5.525 -18.423 1.00 58.81 83 SER A CA 1
ATOM 635 C C . SER A 1 83 ? 38.691 -5.817 -17.713 1.00 58.81 83 SER A C 1
ATOM 637 O O . SER A 1 83 ? 39.695 -5.996 -18.400 1.00 58.81 83 SER A O 1
ATOM 639 N N . ASP A 1 84 ? 38.701 -5.950 -16.383 1.00 60.22 84 ASP A N 1
ATOM 640 C CA . ASP A 1 84 ? 39.932 -6.266 -15.637 1.00 60.22 84 ASP A CA 1
ATOM 641 C C . ASP A 1 84 ? 40.466 -7.661 -15.989 1.00 60.22 84 ASP A C 1
ATOM 643 O O . ASP A 1 84 ? 41.665 -7.839 -16.221 1.00 60.22 84 ASP A O 1
ATOM 647 N N . GLY A 1 85 ? 39.569 -8.643 -16.135 1.00 60.38 85 GLY A N 1
ATOM 648 C CA . GLY A 1 85 ? 39.927 -9.980 -16.606 1.00 60.38 85 GLY A CA 1
ATOM 649 C C . GLY A 1 85 ? 40.514 -9.971 -18.022 1.00 60.38 85 GLY A C 1
ATOM 650 O O . GLY A 1 85 ? 41.513 -10.643 -18.275 1.00 60.38 85 GLY A O 1
ATOM 651 N N . LEU A 1 86 ? 39.959 -9.172 -18.939 1.00 63.38 86 LEU A N 1
ATOM 652 C CA . LEU A 1 86 ? 40.478 -9.032 -20.304 1.00 63.38 86 LEU A CA 1
ATOM 653 C C . LEU A 1 86 ? 41.825 -8.295 -20.354 1.00 63.38 86 LEU A C 1
ATOM 655 O O . LEU A 1 86 ? 42.692 -8.704 -21.122 1.00 63.38 86 LEU A O 1
ATOM 659 N N . VAL A 1 87 ? 42.041 -7.266 -19.527 1.00 63.88 87 VAL A N 1
ATOM 660 C CA . VAL A 1 87 ? 43.331 -6.552 -19.417 1.00 63.88 87 VAL A CA 1
ATOM 661 C C . VAL A 1 87 ? 44.423 -7.473 -18.865 1.00 63.88 87 VAL A C 1
ATOM 663 O O . VAL A 1 87 ? 45.550 -7.467 -19.362 1.00 63.88 87 VAL A O 1
ATOM 666 N N . GLN A 1 88 ? 44.087 -8.322 -17.892 1.00 61.53 88 GLN A N 1
ATOM 667 C CA . GLN A 1 88 ? 45.026 -9.274 -17.301 1.00 61.53 88 GLN A CA 1
ATOM 668 C C . GLN A 1 88 ? 45.306 -10.483 -18.215 1.00 61.53 88 GLN A C 1
ATOM 670 O O . GLN A 1 88 ? 46.427 -10.994 -18.226 1.00 61.53 88 GLN A O 1
ATOM 675 N N . MET A 1 89 ? 44.332 -10.910 -19.031 1.00 55.78 89 MET A N 1
ATOM 676 C CA . MET A 1 89 ? 44.512 -11.953 -20.056 1.00 55.78 89 MET A CA 1
ATOM 677 C C . MET A 1 89 ? 45.227 -11.454 -21.320 1.00 55.78 89 MET A C 1
ATOM 679 O O . MET A 1 89 ? 45.910 -12.241 -21.974 1.00 55.78 89 MET A O 1
ATOM 683 N N . ALA A 1 90 ? 45.102 -10.168 -21.661 1.00 66.50 90 ALA A N 1
ATOM 684 C CA . ALA A 1 90 ? 45.779 -9.558 -22.806 1.00 66.50 90 ALA A CA 1
ATOM 685 C C . ALA A 1 90 ? 47.285 -9.347 -22.590 1.00 66.50 90 ALA A C 1
ATOM 687 O O . ALA A 1 90 ? 47.949 -8.938 -23.536 1.00 66.50 90 ALA A O 1
ATOM 688 N N . GLY A 1 91 ? 47.810 -9.636 -21.389 1.00 60.72 91 GLY A N 1
ATOM 689 C CA . GLY A 1 91 ? 49.238 -9.741 -21.107 1.00 60.72 91 GLY A CA 1
ATOM 690 C C . GLY A 1 91 ? 50.069 -8.651 -21.777 1.00 60.72 91 GLY A C 1
ATOM 691 O O . GLY A 1 91 ? 50.709 -8.912 -22.790 1.00 60.72 91 GLY A O 1
ATOM 692 N N . ALA A 1 92 ? 50.114 -7.456 -21.193 1.00 54.16 92 ALA A N 1
ATOM 693 C CA . ALA A 1 92 ? 51.157 -6.496 -21.529 1.00 54.16 92 ALA A CA 1
ATOM 694 C C . ALA A 1 92 ? 52.340 -6.631 -20.551 1.00 54.16 92 ALA A C 1
ATOM 696 O O . ALA A 1 92 ? 52.339 -5.988 -19.501 1.00 54.16 92 ALA A O 1
ATOM 697 N N . PRO A 1 93 ? 53.371 -7.434 -20.876 1.00 48.66 93 PRO A N 1
ATOM 698 C CA . PRO A 1 93 ? 54.740 -7.131 -20.512 1.00 48.66 93 PRO A CA 1
ATOM 699 C C . PRO A 1 93 ? 55.462 -6.498 -21.710 1.00 48.66 93 PRO A C 1
ATOM 701 O O . PRO A 1 93 ? 55.769 -7.175 -22.691 1.00 48.66 93 PRO A O 1
ATOM 704 N N . ALA A 1 94 ? 55.727 -5.196 -21.604 1.00 49.34 94 ALA A N 1
ATOM 705 C CA . ALA A 1 94 ? 57.065 -4.593 -21.639 1.00 49.34 94 ALA A CA 1
ATOM 706 C C . ALA A 1 94 ? 56.944 -3.103 -21.291 1.00 49.34 94 ALA A C 1
ATOM 708 O O . ALA A 1 94 ? 56.189 -2.396 -21.994 1.00 49.34 94 ALA A O 1
#

Foldseek 3Di:
DVVVVVLVLLLVLLLVLLVVQCVVPNLVPRDPVSSCVSSVHDVVSVCVNAVDSVRSVVVSVVVVVVVVVVVVVVVVVVVVVVVVVVVVVVDDDD